Protein AF-A0A8S2WBQ7-F1 (afdb_monomer)

Solvent-accessible surface area (backbone atoms only — not comparable to full-atom values): 4726 Å² total; per-residue (Å²): 105,45,85,83,72,73,46,93,73,45,76,44,78,33,80,43,66,74,51,28,49,43,40,32,74,75,56,64,34,78,39,57,40,42,49,72,80,38,68,44,42,67,52,36,36,54,53,46,40,72,76,32,75,90,42,43,86,79,86,87,83,94,79,56,65,54,62,48,55,27,45,63,76,45,39,62,80,131

Nearest PDB structures (foldseek):
  2zb3-assembly1_A  TM=9.441E-01  e=3.230E-05  Mus musculus
  2w98-assembly1_A  TM=9.213E-01  e=2.455E-05  Homo sapiens
  6yux-assembly1_A  TM=9.217E-01  e=2.061E-04  Malus domestica
  6ytz-assembly1_A-2  TM=9.221E-01  e=2.208E-04  Malus domestica
  8j6e-assembly1_A  TM=8.205E-01  e=6.143E-02  Leishmania donovani

Organism: NCBI:txid392030

Foldseek 3Di:
DCVVPVNPAAEAEDADPVVQCCCCPPVPHPGYDHCVVCVALVSLLVVQCVRCVVAAADDDDPDDDSNVVSNVVGHDDD

InterPro domains:
  IPR013149 Alcohol dehydrogenase-like, C-terminal [PF00107] (3-77)
  IPR036291 NAD(P)-binding domain superfamily [SSF51735] (3-77)
  IPR045010 Medium-chain dehydrogenase/reductase [PTHR43205] (3-78)

Structure (mmCIF, N/CA/C/O backbone):
data_AF-A0A8S2WBQ7-F1
#
_entry.id   AF-A0A8S2WBQ7-F1
#
loop_
_atom_site.group_PDB
_atom_site.id
_atom_site.type_symbol
_atom_site.label_atom_id
_atom_site.label_alt_id
_atom_site.label_comp_id
_atom_site.label_asym_id
_atom_site.label_entity_id
_atom_site.label_seq_id
_atom_site.pdbx_PDB_ins_code
_atom_site.Cartn_x
_atom_site.Cartn_y
_atom_site.Cartn_z
_atom_site.occupancy
_atom_site.B_iso_or_equiv
_atom_site.auth_seq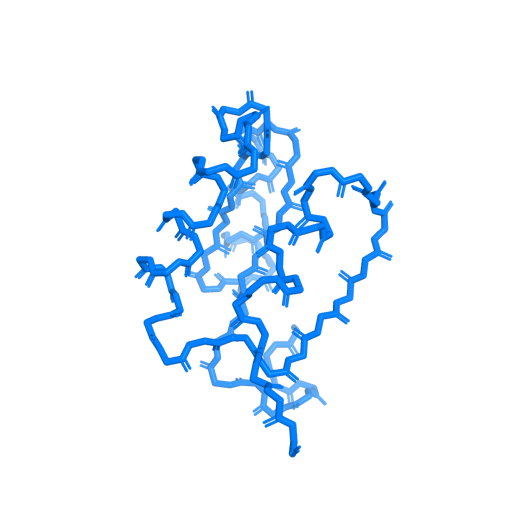_id
_atom_site.auth_comp_id
_atom_site.auth_asym_id
_atom_site.auth_atom_id
_atom_site.pdbx_PDB_model_num
ATOM 1 N N . ALA A 1 1 ? -8.530 -13.410 4.009 1.00 57.44 1 ALA A N 1
ATOM 2 C CA . ALA A 1 1 ? -7.436 -12.756 4.771 1.00 57.4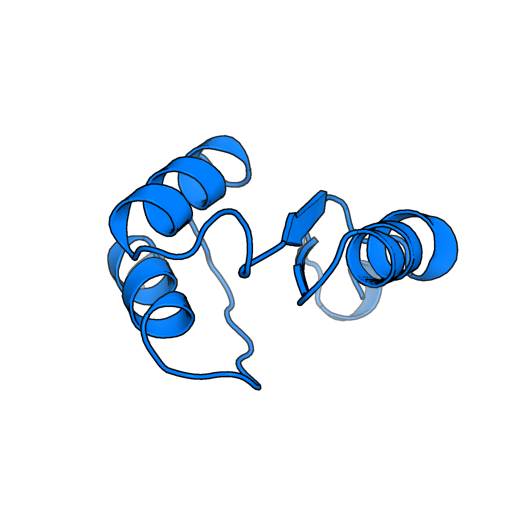4 1 ALA A CA 1
ATOM 3 C C . ALA A 1 1 ? -7.929 -12.010 6.023 1.00 57.44 1 ALA A C 1
ATOM 5 O O . ALA A 1 1 ? -7.509 -12.347 7.124 1.00 57.44 1 ALA A O 1
ATOM 6 N N . LYS A 1 2 ? -8.855 -11.051 5.877 1.00 58.03 2 LYS A N 1
ATOM 7 C CA . LYS A 1 2 ? -9.356 -10.151 6.937 1.00 58.03 2 LYS A CA 1
ATOM 8 C C . LYS A 1 2 ? -9.796 -10.844 8.243 1.00 58.03 2 LYS A C 1
ATOM 10 O O . LYS A 1 2 ? -9.299 -10.518 9.318 1.00 58.03 2 LYS A O 1
ATOM 15 N N . LYS A 1 3 ? -10.652 -11.871 8.137 1.00 56.59 3 LYS A N 1
ATOM 16 C CA . LYS A 1 3 ? -11.198 -12.631 9.284 1.00 56.59 3 LYS A CA 1
ATOM 17 C C . LYS A 1 3 ? -10.167 -13.451 10.067 1.00 56.59 3 LYS A C 1
ATOM 19 O O . LYS A 1 3 ? -10.390 -13.717 11.237 1.00 56.59 3 LYS A O 1
ATOM 24 N N . ILE A 1 4 ? -9.059 -13.851 9.444 1.00 61.31 4 ILE A N 1
ATOM 25 C CA . ILE A 1 4 ? -8.102 -14.788 10.060 1.00 61.31 4 ILE A CA 1
ATOM 26 C C . ILE A 1 4 ? -7.147 -14.058 11.016 1.00 61.31 4 ILE A C 1
ATOM 28 O O . ILE A 1 4 ? -6.668 -14.651 11.975 1.00 61.31 4 ILE A O 1
ATOM 32 N N . ARG A 1 5 ? -6.882 -12.765 10.780 1.00 68.31 5 ARG A N 1
ATOM 33 C CA . ARG A 1 5 ? -5.924 -11.967 11.569 1.00 68.31 5 ARG A CA 1
ATOM 34 C C . ARG A 1 5 ? -6.537 -10.766 12.294 1.00 68.31 5 ARG A C 1
ATOM 36 O O . ARG A 1 5 ? -5.798 -9.953 12.834 1.00 68.31 5 ARG A O 1
ATOM 43 N N . GLY A 1 6 ? -7.864 -10.627 12.282 1.00 76.88 6 GLY A N 1
ATOM 44 C CA . GLY A 1 6 ? -8.551 -9.499 12.924 1.00 76.88 6 GLY A CA 1
ATOM 45 C C . GLY A 1 6 ? -8.240 -8.136 12.292 1.00 76.88 6 GLY A C 1
ATOM 46 O O . GLY A 1 6 ? -8.400 -7.106 12.941 1.00 76.88 6 GLY A O 1
ATOM 47 N N . ALA A 1 7 ? -7.780 -8.108 11.037 1.00 84.50 7 ALA A N 1
ATOM 48 C CA . ALA A 1 7 ? -7.459 -6.861 10.353 1.00 84.50 7 ALA A CA 1
ATOM 49 C C . ALA A 1 7 ? -8.747 -6.089 10.022 1.00 84.50 7 ALA A C 1
ATOM 51 O O . ALA A 1 7 ? -9.672 -6.645 9.431 1.00 84.50 7 ALA A O 1
ATOM 52 N N . GLN A 1 8 ? -8.808 -4.797 10.354 1.00 87.44 8 GLN A N 1
ATOM 53 C CA . GLN A 1 8 ? -9.940 -3.937 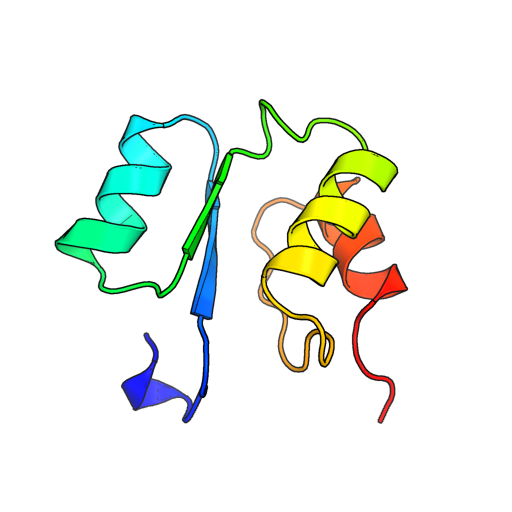9.973 1.00 87.44 8 GLN A CA 1
ATOM 54 C C . GLN A 1 8 ? -9.927 -3.572 8.484 1.00 87.44 8 GLN A C 1
ATOM 56 O O . GLN A 1 8 ? -10.985 -3.342 7.899 1.00 87.44 8 GLN A O 1
ATOM 61 N N . LYS A 1 9 ? -8.740 -3.550 7.869 1.00 92.56 9 LYS A N 1
ATOM 62 C CA . LYS A 1 9 ? -8.524 -3.289 6.447 1.00 92.56 9 LYS A CA 1
ATOM 63 C C . LYS A 1 9 ? -7.319 -4.083 5.947 1.00 92.56 9 LYS A C 1
ATOM 65 O O . LYS A 1 9 ? -6.314 -4.174 6.649 1.00 92.56 9 LYS A O 1
ATOM 70 N N . VAL A 1 10 ? -7.420 -4.649 4.750 1.00 95.06 10 VAL A N 1
ATOM 71 C CA . VAL A 1 10 ? -6.348 -5.370 4.060 1.00 95.06 10 VAL A CA 1
ATOM 72 C C . VAL A 1 10 ? -6.126 -4.719 2.699 1.00 95.06 10 VAL A C 1
ATOM 74 O O . VAL A 1 10 ? -7.020 -4.712 1.856 1.00 95.06 10 VAL A O 1
ATOM 77 N N . ILE A 1 11 ? -4.926 -4.176 2.492 1.00 96.31 11 ILE A N 1
ATOM 78 C CA . ILE A 1 11 ? -4.493 -3.571 1.228 1.00 96.31 11 ILE A CA 1
ATOM 79 C C . ILE A 1 11 ? -3.482 -4.520 0.590 1.00 96.31 11 ILE A C 1
ATOM 81 O O . ILE A 1 11 ? -2.499 -4.898 1.225 1.00 96.31 11 ILE A O 1
ATOM 85 N N . GLY A 1 12 ? -3.738 -4.932 -0.646 1.00 96.19 12 GLY A N 1
ATOM 86 C CA . GLY A 1 12 ? -2.838 -5.789 -1.407 1.00 96.19 12 GLY A CA 1
ATOM 87 C C . GLY A 1 12 ? -1.945 -4.980 -2.337 1.00 96.19 12 GLY A C 1
ATOM 88 O O . GLY A 1 12 ? -2.362 -3.958 -2.875 1.00 96.19 12 GLY A O 1
ATOM 89 N N . ILE A 1 13 ? -0.722 -5.447 -2.560 1.00 97.00 13 ILE A N 1
ATOM 90 C CA . ILE A 1 13 ? 0.201 -4.854 -3.530 1.00 97.00 13 ILE A CA 1
ATOM 91 C C . ILE A 1 13 ? 0.538 -5.935 -4.551 1.00 97.00 13 ILE A C 1
ATOM 93 O O . ILE A 1 13 ? 1.004 -7.015 -4.190 1.00 97.00 13 ILE A O 1
ATOM 97 N N . ALA A 1 14 ? 0.258 -5.666 -5.823 1.00 96.44 14 ALA A N 1
ATOM 98 C CA . ALA A 1 14 ? 0.454 -6.618 -6.911 1.00 96.44 14 ALA A CA 1
ATOM 99 C C . ALA A 1 14 ? 0.955 -5.911 -8.175 1.00 96.44 14 ALA A C 1
ATOM 101 O O . ALA A 1 14 ? 0.909 -4.693 -8.280 1.00 96.44 14 ALA A O 1
ATOM 102 N N . GLY A 1 15 ? 1.495 -6.674 -9.125 1.00 95.25 15 GLY A N 1
ATOM 103 C CA . GLY A 1 15 ? 2.021 -6.130 -10.377 1.00 95.25 15 GLY A CA 1
ATOM 104 C C . GLY A 1 15 ? 1.081 -6.396 -11.547 1.00 95.25 15 GLY A C 1
ATOM 105 O O . GLY A 1 15 ? 1.135 -7.492 -12.111 1.00 95.25 15 GLY A O 1
ATOM 106 N N . GLY A 1 16 ? 0.306 -5.386 -11.941 1.00 95.88 16 GLY A N 1
ATOM 107 C CA . GLY A 1 16 ? -0.664 -5.408 -13.043 1.00 95.88 16 GLY A CA 1
ATOM 108 C C . GLY A 1 16 ? -2.125 -5.430 -12.582 1.00 95.88 16 GLY A C 1
ATOM 109 O O . GLY A 1 16 ? -2.452 -6.103 -11.603 1.00 95.88 16 GLY A O 1
ATOM 110 N N . GLU A 1 17 ? -2.993 -4.746 -13.333 1.00 96.19 17 GLU A N 1
ATOM 111 C CA . GLU A 1 17 ? -4.425 -4.573 -13.030 1.00 96.19 17 GLU A CA 1
ATOM 112 C C . GLU A 1 17 ? -5.152 -5.906 -12.823 1.00 96.19 17 GLU A C 1
ATOM 114 O O . GLU A 1 17 ? -5.752 -6.102 -11.775 1.00 96.19 17 GLU A O 1
ATOM 119 N N . ASN A 1 18 ? -4.962 -6.891 -13.711 1.00 97.69 18 ASN A N 1
ATOM 120 C CA . ASN A 1 18 ? -5.593 -8.215 -13.576 1.00 97.69 18 ASN A CA 1
ATOM 121 C C . ASN A 1 18 ? -5.344 -8.881 -12.209 1.00 97.69 18 ASN A C 1
ATOM 123 O O . ASN A 1 18 ? -6.201 -9.591 -11.686 1.00 97.69 18 ASN A O 1
ATOM 127 N N . LYS A 1 19 ? -4.156 -8.685 -11.617 1.00 96.94 19 LYS A N 1
ATOM 128 C CA . LYS A 1 19 ? -3.847 -9.234 -10.287 1.00 96.94 19 LYS A CA 1
ATOM 129 C C . LYS A 1 19 ? -4.492 -8.407 -9.181 1.00 96.94 19 LYS A C 1
ATOM 131 O O . LYS A 1 19 ? -4.913 -8.979 -8.181 1.00 96.94 19 LYS A O 1
ATOM 136 N N . CYS A 1 20 ? -4.547 -7.088 -9.345 1.00 97.81 20 CYS A N 1
ATOM 137 C CA . CYS A 1 20 ? -5.242 -6.192 -8.428 1.00 97.81 20 CYS A CA 1
ATOM 138 C C . CYS A 1 20 ? -6.746 -6.501 -8.385 1.00 97.81 20 CYS A C 1
ATOM 140 O O . CYS A 1 20 ? -7.296 -6.648 -7.295 1.00 97.81 20 CYS A O 1
ATOM 142 N N . ASP A 1 21 ? -7.373 -6.710 -9.541 1.00 97.94 21 ASP A N 1
ATOM 143 C CA . ASP A 1 21 ? -8.784 -7.088 -9.641 1.00 97.94 21 ASP A CA 1
ATOM 144 C C . ASP A 1 21 ? -9.045 -8.439 -8.986 1.00 97.94 21 ASP A C 1
ATOM 146 O O . ASP A 1 21 ? -9.972 -8.575 -8.193 1.00 97.94 21 ASP A O 1
ATOM 150 N N . TYR A 1 22 ? -8.185 -9.427 -9.246 1.00 97.69 22 TYR A N 1
ATOM 151 C CA . TYR A 1 22 ? -8.308 -10.748 -8.640 1.00 97.69 22 TYR A CA 1
ATOM 152 C C . TYR A 1 22 ? -8.290 -10.693 -7.104 1.00 97.69 22 TYR A C 1
ATOM 154 O O . TYR A 1 22 ? -9.142 -11.286 -6.446 1.00 97.69 22 TYR A O 1
ATOM 162 N N . ILE A 1 23 ? -7.346 -9.967 -6.493 1.00 96.00 23 ILE A N 1
ATOM 163 C CA . ILE A 1 23 ? -7.259 -9.942 -5.024 1.00 96.00 23 ILE A CA 1
ATOM 164 C C . ILE A 1 23 ? -8.406 -9.159 -4.3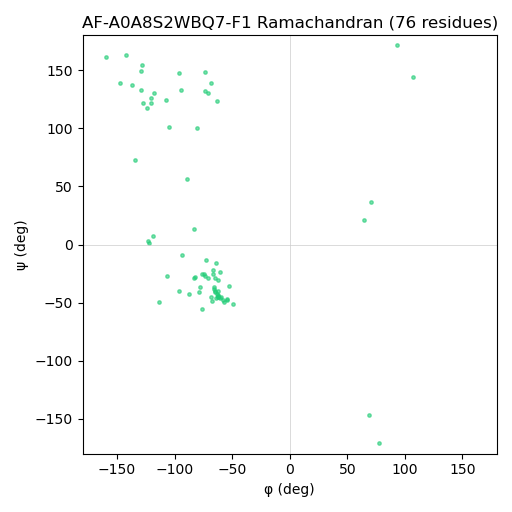70 1.00 96.00 23 ILE A C 1
ATOM 166 O O . ILE A 1 23 ? -8.790 -9.487 -3.246 1.00 96.00 23 ILE A O 1
ATOM 170 N N . VAL A 1 24 ? -8.970 -8.159 -5.053 1.00 96.75 24 VAL A N 1
ATOM 171 C CA . VAL A 1 24 ? -10.138 -7.415 -4.558 1.00 96.75 24 VAL A CA 1
ATOM 172 C C . VAL A 1 24 ? -11.409 -8.245 -4.728 1.00 96.75 24 VAL A C 1
ATOM 174 O O . VAL A 1 24 ? -12.090 -8.516 -3.741 1.00 96.75 24 VAL A O 1
ATOM 177 N N . ASN A 1 25 ? -11.694 -8.698 -5.949 1.00 96.69 25 ASN A N 1
ATOM 178 C CA . ASN A 1 25 ? -12.973 -9.316 -6.301 1.00 96.69 25 ASN A CA 1
ATOM 179 C C . ASN A 1 25 ? -13.076 -10.775 -5.836 1.00 96.69 25 ASN A C 1
ATOM 181 O O . ASN A 1 25 ? -14.112 -11.170 -5.309 1.00 96.69 25 ASN A O 1
ATOM 185 N N . GLU A 1 26 ? -12.002 -11.560 -5.965 1.00 96.44 26 GLU A N 1
ATOM 186 C CA . GLU A 1 26 ? -12.029 -12.998 -5.656 1.00 96.44 26 GLU A CA 1
ATOM 187 C C . GLU A 1 26 ? -11.531 -13.303 -4.237 1.00 96.44 26 GLU A C 1
ATOM 189 O O . GLU A 1 26 ? -12.085 -14.153 -3.540 1.00 96.44 26 GLU A O 1
ATOM 194 N N . LEU A 1 27 ? -10.482 -12.612 -3.767 1.00 93.44 27 LEU A N 1
ATOM 195 C CA . LEU A 1 27 ? -9.897 -12.873 -2.438 1.00 93.44 27 LEU A CA 1
ATOM 196 C C . LEU A 1 27 ? -10.454 -11.979 -1.317 1.00 93.44 27 LEU A C 1
ATOM 198 O O . LEU A 1 27 ? -10.158 -12.220 -0.136 1.00 93.44 27 LEU A O 1
ATOM 202 N N . GLY A 1 28 ? -11.242 -10.959 -1.666 1.00 92.88 28 GLY A N 1
ATOM 203 C C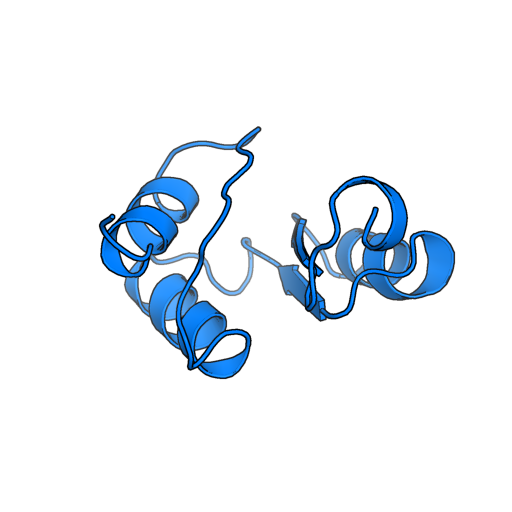A . GLY A 1 28 ? -11.918 -10.069 -0.721 1.00 92.88 28 GLY A CA 1
ATOM 204 C C . GLY A 1 28 ? -10.984 -9.114 0.028 1.00 92.88 28 GLY A C 1
ATOM 205 O O . GLY A 1 28 ? -11.171 -8.888 1.228 1.00 92.88 28 GLY A O 1
ATOM 206 N N . PHE A 1 29 ? -9.941 -8.606 -0.632 1.00 95.25 29 PHE A N 1
ATOM 207 C CA . PHE A 1 29 ? -9.129 -7.503 -0.107 1.00 95.25 29 PHE A CA 1
ATOM 208 C C . PHE A 1 29 ? -9.907 -6.185 -0.215 1.00 95.25 29 PHE A C 1
ATOM 210 O O . PHE A 1 29 ? -10.686 -5.994 -1.142 1.00 95.25 29 PHE A O 1
ATOM 217 N N . ASP A 1 30 ? -9.677 -5.253 0.712 1.00 95.69 30 ASP A N 1
ATOM 218 C CA . ASP A 1 30 ? -10.398 -3.972 0.727 1.00 95.69 30 ASP A CA 1
ATOM 219 C C . ASP A 1 30 ? -9.886 -2.999 -0.350 1.00 95.69 30 ASP A C 1
ATOM 221 O O . ASP A 1 30 ? -10.604 -2.089 -0.757 1.00 95.69 30 ASP A O 1
ATOM 225 N N . ALA A 1 31 ? -8.628 -3.146 -0.773 1.00 97.00 31 ALA A N 1
ATOM 226 C CA . ALA A 1 31 ? -8.036 -2.377 -1.862 1.00 97.00 31 ALA A CA 1
ATOM 227 C C . ALA A 1 31 ? -6.805 -3.089 -2.434 1.00 97.00 31 ALA A C 1
ATOM 229 O O . ALA A 1 31 ? -6.175 -3.910 -1.759 1.00 97.00 31 ALA A O 1
ATOM 230 N N . ALA A 1 32 ? -6.418 -2.705 -3.648 1.00 97.50 32 ALA A N 1
ATOM 231 C CA . ALA A 1 32 ? -5.180 -3.129 -4.282 1.00 97.50 32 ALA A CA 1
ATOM 232 C C . ALA A 1 32 ? -4.386 -1.932 -4.823 1.00 97.50 32 ALA A C 1
ATOM 234 O O . ALA A 1 32 ? -4.958 -0.918 -5.225 1.00 97.50 32 ALA A O 1
ATOM 235 N N . ILE A 1 33 ? -3.060 -2.060 -4.836 1.00 97.38 33 ILE A N 1
ATOM 236 C CA . ILE A 1 33 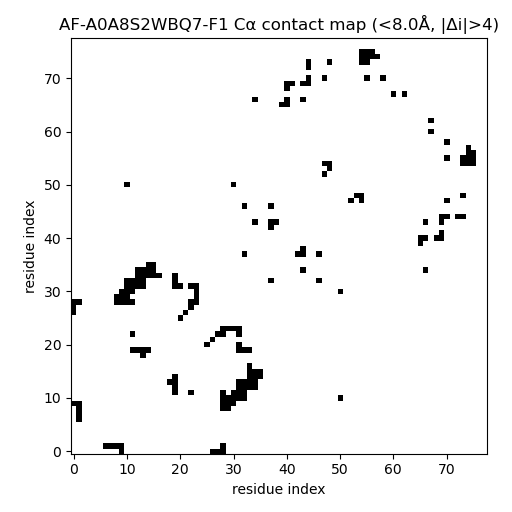? -2.129 -1.117 -5.457 1.00 97.38 33 ILE A CA 1
ATOM 237 C C . ILE A 1 33 ? -1.327 -1.863 -6.521 1.00 97.38 33 ILE A C 1
ATOM 239 O O . ILE A 1 33 ? -0.669 -2.864 -6.216 1.00 97.38 33 ILE A O 1
ATOM 243 N N . ASN A 1 34 ? -1.332 -1.344 -7.751 1.00 97.00 34 ASN A N 1
ATOM 244 C CA . ASN A 1 34 ? -0.423 -1.798 -8.792 1.00 97.00 34 ASN A CA 1
ATOM 245 C C . ASN A 1 34 ? 0.954 -1.136 -8.615 1.00 97.00 34 ASN A C 1
ATOM 247 O O . ASN A 1 34 ? 1.155 0.009 -9.019 1.00 97.00 34 ASN A O 1
ATOM 251 N N . TYR A 1 35 ? 1.938 -1.834 -8.039 1.00 95.62 35 TYR A N 1
ATOM 252 C CA . TYR A 1 35 ? 3.254 -1.221 -7.778 1.00 95.62 35 TYR A CA 1
ATOM 253 C C . TYR A 1 35 ? 4.004 -0.810 -9.058 1.00 95.62 35 TYR A C 1
ATOM 255 O O . TYR A 1 35 ? 4.951 -0.030 -8.989 1.00 95.62 35 TYR A O 1
ATOM 263 N N . LYS A 1 36 ? 3.596 -1.309 -10.234 1.00 94.94 36 LYS A N 1
ATOM 264 C CA . LYS A 1 36 ? 4.171 -0.894 -11.524 1.00 94.94 36 LYS A CA 1
ATOM 265 C C . LYS A 1 36 ? 3.713 0.504 -11.957 1.00 94.94 36 LYS A C 1
ATOM 267 O O . LYS A 1 36 ? 4.439 1.164 -12.691 1.00 94.94 36 LYS A O 1
ATOM 272 N N . GLU A 1 37 ? 2.549 0.958 -11.495 1.00 95.44 37 GLU A N 1
ATOM 273 C CA . GLU A 1 37 ? 2.037 2.320 -11.726 1.00 95.44 37 GLU A CA 1
ATOM 274 C C . GLU A 1 37 ? 2.549 3.291 -10.657 1.00 95.44 37 GLU A C 1
ATOM 276 O O . GLU A 1 37 ? 3.024 4.391 -10.956 1.00 95.44 37 GLU A O 1
ATOM 281 N N . TYR A 1 38 ? 2.535 2.847 -9.399 1.00 94.88 38 TYR A N 1
ATOM 282 C CA . TYR A 1 38 ? 3.086 3.567 -8.250 1.00 94.88 38 TYR A CA 1
ATOM 283 C C . TYR A 1 38 ? 4.561 3.199 -8.050 1.00 94.88 38 TYR A C 1
ATOM 285 O O . TYR A 1 38 ? 4.960 2.717 -6.998 1.00 94.88 38 TYR A O 1
ATOM 293 N N . ASN A 1 39 ? 5.364 3.404 -9.094 1.00 93.81 39 ASN A N 1
ATOM 294 C CA . ASN A 1 39 ? 6.727 2.879 -9.239 1.00 93.81 39 ASN A CA 1
ATOM 295 C C . ASN A 1 39 ? 7.841 3.697 -8.562 1.00 93.81 39 ASN A C 1
ATOM 297 O O . ASN A 1 39 ? 9.020 3.483 -8.841 1.00 93.81 39 ASN A O 1
ATOM 301 N N . THR A 1 40 ? 7.490 4.643 -7.694 1.00 96.19 40 THR A N 1
ATOM 302 C CA . THR A 1 40 ? 8.452 5.384 -6.868 1.00 96.19 40 THR A CA 1
ATOM 303 C C . THR A 1 40 ? 8.020 5.333 -5.411 1.00 96.19 40 THR A C 1
ATOM 305 O O . THR A 1 40 ? 6.828 5.207 -5.118 1.00 96.19 40 THR A O 1
ATOM 308 N N . LYS A 1 41 ? 8.984 5.472 -4.491 1.00 96.62 41 LYS A N 1
ATOM 309 C CA . LYS A 1 41 ? 8.711 5.477 -3.048 1.00 96.62 41 LYS A CA 1
ATOM 310 C C . LYS A 1 41 ? 7.657 6.526 -2.680 1.00 96.62 41 LYS A C 1
ATOM 312 O O . LYS A 1 41 ? 6.675 6.192 -2.032 1.00 96.62 41 LYS A O 1
ATOM 317 N N . ASP A 1 42 ? 7.790 7.754 -3.180 1.00 97.38 42 ASP A N 1
ATOM 318 C CA . ASP A 1 42 ? 6.861 8.848 -2.862 1.00 97.38 42 ASP A CA 1
ATOM 319 C C . ASP A 1 42 ? 5.441 8.600 -3.388 1.00 97.38 42 ASP A C 1
ATOM 321 O O . ASP A 1 42 ? 4.463 8.835 -2.677 1.00 97.38 42 ASP A O 1
ATOM 325 N N . LYS A 1 43 ? 5.305 8.065 -4.612 1.00 97.62 43 LYS A N 1
ATOM 326 C CA . LYS A 1 43 ? 3.993 7.684 -5.162 1.00 97.62 43 LYS A CA 1
ATOM 327 C C . LYS A 1 43 ? 3.347 6.581 -4.329 1.00 97.62 43 LYS A C 1
ATOM 329 O O . LYS A 1 43 ? 2.150 6.649 -4.057 1.00 97.62 43 LYS A O 1
ATOM 334 N N . MET A 1 44 ? 4.137 5.590 -3.917 1.00 97.31 44 MET A N 1
ATOM 335 C CA . MET A 1 44 ? 3.674 4.507 -3.055 1.00 97.31 44 MET A CA 1
ATOM 336 C C . MET A 1 44 ? 3.247 5.035 -1.679 1.00 97.31 44 MET A C 1
ATOM 338 O O . MET A 1 44 ? 2.155 4.710 -1.227 1.00 97.31 44 MET A O 1
ATOM 342 N N . ILE A 1 45 ? 4.040 5.910 -1.050 1.00 97.19 45 ILE A N 1
ATOM 343 C CA . ILE A 1 45 ? 3.711 6.546 0.238 1.00 97.19 45 ILE A CA 1
ATOM 344 C C . ILE A 1 45 ? 2.384 7.302 0.147 1.00 97.19 45 ILE A C 1
ATOM 346 O O . ILE A 1 45 ? 1.512 7.107 0.994 1.00 97.19 45 ILE A O 1
ATOM 350 N N . ASN A 1 46 ? 2.212 8.145 -0.874 1.00 97.62 46 ASN A N 1
ATOM 351 C CA . ASN A 1 46 ? 0.982 8.919 -1.045 1.00 97.62 46 ASN A CA 1
ATOM 352 C C . ASN A 1 46 ? -0.227 7.996 -1.197 1.00 97.62 46 ASN A C 1
ATOM 354 O O . ASN A 1 46 ? -1.221 8.154 -0.488 1.00 97.62 46 ASN A O 1
ATOM 358 N N . ARG A 1 47 ? -0.106 6.961 -2.035 1.00 97.50 47 ARG A N 1
ATOM 359 C CA . ARG A 1 47 ? -1.191 6.003 -2.244 1.00 97.50 47 ARG A CA 1
ATOM 360 C C . ARG A 1 47 ? -1.524 5.203 -0.986 1.00 97.50 47 ARG A C 1
ATOM 362 O O . ARG A 1 47 ? -2.694 4.960 -0.693 1.00 97.50 47 ARG A O 1
ATOM 369 N N . LEU A 1 48 ? -0.512 4.799 -0.226 1.00 96.75 48 LEU A N 1
ATOM 370 C CA . LEU A 1 48 ? -0.719 4.096 1.033 1.00 96.75 48 LEU A CA 1
ATOM 371 C C . LEU A 1 48 ? -1.390 4.996 2.077 1.00 96.75 48 LEU A C 1
ATOM 373 O O . LEU A 1 48 ? -2.272 4.513 2.776 1.00 96.75 48 LEU A O 1
ATOM 377 N N . LYS A 1 49 ? -1.048 6.289 2.157 1.00 96.56 49 LYS A N 1
ATOM 378 C CA . LYS A 1 49 ? -1.714 7.248 3.059 1.00 96.56 49 LYS A CA 1
ATOM 379 C C . LYS A 1 49 ? -3.178 7.489 2.690 1.00 96.56 49 LYS A C 1
ATOM 381 O O . LYS A 1 49 ? -4.008 7.612 3.582 1.00 96.56 49 LYS A O 1
ATOM 386 N N . GLU A 1 50 ? -3.517 7.506 1.402 1.00 96.88 50 GLU A N 1
ATOM 387 C CA . GLU A 1 50 ? -4.917 7.579 0.956 1.00 96.88 50 GLU A CA 1
ATOM 388 C C . GLU A 1 50 ? -5.721 6.351 1.407 1.00 96.88 50 GLU A C 1
ATOM 390 O O . GLU A 1 50 ? -6.861 6.462 1.858 1.00 96.88 50 GLU A O 1
ATOM 395 N N . LEU A 1 51 ? -5.134 5.158 1.284 1.00 96.00 51 LEU A N 1
ATOM 396 C CA . LEU A 1 51 ? -5.815 3.909 1.616 1.00 96.00 51 LEU A CA 1
ATOM 397 C C . LEU A 1 51 ? -5.771 3.583 3.116 1.00 96.00 51 LEU A C 1
ATOM 399 O O . LEU A 1 51 ? -6.682 2.929 3.620 1.00 96.00 51 LEU A O 1
ATOM 403 N N . ALA A 1 52 ? -4.746 4.020 3.832 1.00 94.31 52 ALA A N 1
ATOM 404 C CA . ALA A 1 52 ? -4.547 3.803 5.258 1.00 94.31 52 ALA A CA 1
ATOM 405 C C . ALA A 1 52 ? -4.131 5.125 5.927 1.00 94.31 52 ALA A C 1
ATOM 407 O O . ALA A 1 52 ? -2.971 5.271 6.313 1.00 94.31 52 ALA A O 1
ATOM 408 N N . PRO A 1 53 ? -5.063 6.085 6.091 1.00 93.12 53 PRO A N 1
ATOM 409 C CA . PRO A 1 53 ? -4.762 7.393 6.687 1.00 93.12 53 PRO A CA 1
ATOM 410 C C . PRO A 1 53 ? -4.281 7.275 8.133 1.00 93.12 53 PRO A C 1
ATOM 412 O O . PRO A 1 53 ? -3.429 8.036 8.577 1.00 93.12 53 PRO A O 1
ATOM 415 N N . GLU A 1 54 ? -4.764 6.255 8.841 1.00 90.56 54 GLU A N 1
ATOM 416 C CA . GLU A 1 54 ? -4.311 5.935 10.186 1.00 90.56 54 GLU A CA 1
ATOM 417 C C . GLU A 1 54 ? -2.903 5.330 10.205 1.00 90.56 54 GLU A C 1
ATOM 419 O O . GLU A 1 54 ? -2.323 5.247 11.272 1.00 90.56 54 GLU A O 1
ATOM 424 N N . GLY A 1 55 ? -2.331 4.907 9.076 1.00 90.38 55 GLY A N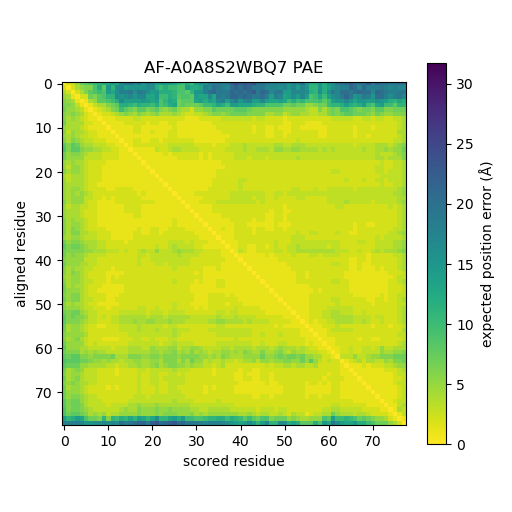 1
ATOM 425 C CA . GLY A 1 55 ? -1.041 4.215 8.994 1.00 90.38 55 GLY A CA 1
ATOM 426 C C . GLY A 1 55 ? -1.149 2.685 9.014 1.00 90.38 55 GLY A C 1
ATOM 427 O O . GLY A 1 55 ? -2.218 2.107 9.230 1.00 90.38 55 GLY A O 1
ATOM 428 N N . ILE A 1 56 ? -0.020 2.014 8.768 1.00 93.94 56 ILE A N 1
ATOM 429 C CA . ILE A 1 56 ? 0.062 0.549 8.639 1.00 93.94 56 ILE A CA 1
ATOM 430 C C . ILE A 1 56 ? 0.440 -0.081 9.984 1.00 93.94 56 ILE A C 1
ATOM 432 O O . ILE A 1 56 ? 1.372 0.373 10.638 1.00 93.94 56 ILE A O 1
ATOM 436 N N . THR A 1 57 ? -0.264 -1.134 10.404 1.00 92.81 57 THR A N 1
ATOM 437 C CA . THR A 1 57 ? 0.005 -1.844 11.675 1.00 92.81 57 THR A CA 1
ATOM 438 C C . THR A 1 57 ? 0.667 -3.203 11.490 1.00 92.81 57 THR A C 1
ATOM 440 O O . THR A 1 57 ? 1.355 -3.680 12.384 1.00 92.81 57 THR A O 1
ATOM 443 N N . GLN A 1 58 ? 0.448 -3.850 10.347 1.00 91.69 58 GLN A N 1
ATOM 444 C CA . GLN A 1 58 ? 1.070 -5.120 9.994 1.00 91.69 58 GLN A CA 1
ATOM 445 C C . GLN A 1 58 ? 1.513 -5.057 8.542 1.00 91.69 58 GLN A C 1
ATOM 447 O O . GLN A 1 58 ? 0.763 -4.601 7.679 1.00 91.69 58 GLN A O 1
ATOM 452 N N . TYR A 1 59 ? 2.713 -5.555 8.280 1.00 93.00 59 TYR A N 1
ATOM 453 C CA . TYR A 1 59 ? 3.282 -5.627 6.947 1.00 93.00 59 TYR A CA 1
ATOM 454 C C . TYR A 1 59 ? 3.791 -7.043 6.685 1.00 93.00 59 TYR A C 1
ATOM 456 O O . TYR A 1 59 ? 4.436 -7.649 7.540 1.00 93.00 59 TYR A O 1
ATOM 464 N N . PHE A 1 60 ? 3.448 -7.584 5.518 1.00 92.62 60 PHE A N 1
ATOM 465 C CA . PHE A 1 60 ? 3.923 -8.874 5.038 1.00 92.62 60 PHE A CA 1
ATOM 466 C C . PHE A 1 60 ? 4.504 -8.663 3.646 1.00 92.62 60 PHE A C 1
ATOM 468 O O . PHE A 1 60 ? 3.802 -8.182 2.755 1.00 92.62 60 PHE A O 1
ATOM 475 N N . ASP A 1 61 ? 5.776 -9.006 3.482 1.00 91.88 61 ASP A N 1
ATOM 476 C CA . ASP A 1 61 ? 6.539 -8.678 2.288 1.00 91.88 61 ASP A CA 1
ATOM 477 C C . ASP A 1 61 ? 7.008 -9.929 1.550 1.00 91.88 61 ASP A C 1
ATOM 479 O O . ASP A 1 61 ? 7.613 -10.821 2.137 1.00 91.88 61 ASP A O 1
ATOM 483 N N . ASN A 1 62 ? 6.756 -9.942 0.243 1.00 89.44 62 ASN A N 1
ATOM 484 C CA . ASN A 1 62 ? 7.286 -10.918 -0.711 1.00 89.44 62 ASN A CA 1
ATOM 485 C C . ASN A 1 62 ? 8.082 -10.241 -1.846 1.00 89.44 62 ASN A C 1
ATOM 487 O O . ASN A 1 62 ? 8.481 -10.918 -2.790 1.00 89.44 62 ASN A O 1
ATOM 491 N N . THR A 1 63 ? 8.224 -8.911 -1.821 1.00 84.06 63 THR A N 1
ATOM 492 C CA . THR A 1 63 ? 8.773 -8.109 -2.926 1.00 84.06 63 THR A CA 1
ATOM 493 C C . THR A 1 63 ? 10.099 -7.458 -2.549 1.00 84.06 63 THR A C 1
ATOM 495 O O . THR A 1 63 ? 11.059 -7.576 -3.307 1.00 84.06 63 THR A O 1
ATOM 498 N N . GLY A 1 64 ? 10.176 -6.782 -1.402 1.00 90.31 64 GLY A N 1
ATOM 499 C CA . GLY A 1 64 ? 11.328 -5.954 -1.057 1.00 90.31 64 GLY A CA 1
ATOM 500 C C . GLY A 1 64 ? 11.353 -4.590 -1.769 1.00 90.31 64 GLY A C 1
ATOM 501 O O . GLY A 1 64 ? 10.422 -4.181 -2.474 1.00 90.31 64 GLY A O 1
ATOM 502 N N . GLY A 1 65 ? 12.485 -3.896 -1.627 1.00 94.69 65 GLY A N 1
ATOM 503 C CA . GL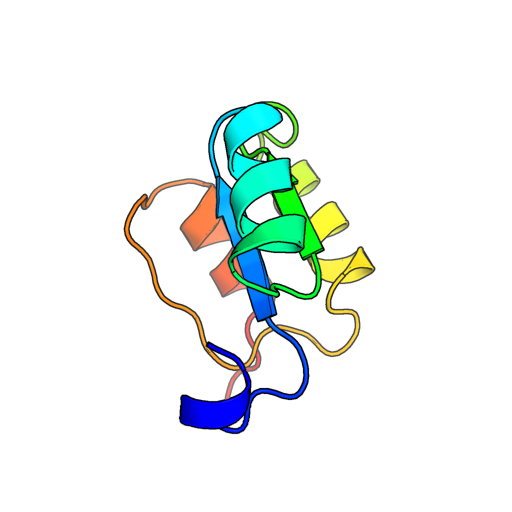Y A 1 65 ? 12.807 -2.670 -2.361 1.00 94.69 65 GLY A CA 1
ATOM 504 C C . GLY A 1 65 ? 11.945 -1.466 -1.974 1.00 94.69 65 GLY A C 1
ATOM 505 O O . GLY A 1 65 ? 11.520 -1.326 -0.831 1.00 94.69 65 GLY A O 1
ATOM 506 N N . PHE A 1 66 ? 11.663 -0.594 -2.949 1.00 95.56 66 PHE A N 1
ATOM 507 C CA . PHE A 1 66 ? 11.005 0.694 -2.692 1.00 95.56 66 PHE A CA 1
ATOM 508 C C . PHE A 1 66 ? 9.607 0.561 -2.064 1.00 95.56 66 PHE A C 1
ATOM 510 O O . PHE A 1 66 ? 9.126 1.503 -1.437 1.00 95.56 66 PHE A O 1
ATOM 517 N N . VAL A 1 67 ? 8.941 -0.584 -2.254 1.00 96.06 67 VAL A N 1
ATOM 518 C CA . VAL A 1 67 ? 7.640 -0.870 -1.638 1.00 96.06 67 VAL A CA 1
ATOM 519 C C . VAL A 1 67 ? 7.809 -1.008 -0.128 1.00 96.06 67 VAL A C 1
ATOM 521 O O . VAL A 1 67 ? 7.079 -0.380 0.634 1.00 96.06 67 VAL A O 1
ATOM 524 N N . THR A 1 68 ? 8.796 -1.791 0.294 1.00 96.38 68 THR A N 1
ATOM 525 C CA . THR A 1 68 ? 9.148 -2.013 1.698 1.00 96.38 68 THR A CA 1
ATOM 526 C C . THR A 1 68 ? 9.592 -0.720 2.361 1.00 96.38 68 THR A C 1
ATOM 528 O O . THR A 1 68 ? 9.088 -0.383 3.432 1.00 96.38 68 THR A O 1
ATOM 531 N N . ASP A 1 69 ? 10.446 0.054 1.687 1.00 96.12 69 ASP A N 1
ATOM 532 C CA . ASP A 1 69 ? 10.889 1.364 2.174 1.00 96.12 69 ASP A CA 1
ATOM 533 C C . ASP A 1 69 ? 9.700 2.318 2.374 1.00 96.12 69 ASP A C 1
ATOM 535 O O . ASP A 1 69 ? 9.582 2.967 3.411 1.00 96.12 69 ASP A O 1
ATOM 539 N N . ALA A 1 70 ? 8.773 2.365 1.408 1.00 96.31 70 ALA A N 1
ATOM 540 C CA . ALA A 1 70 ? 7.569 3.189 1.500 1.00 96.31 70 ALA A CA 1
ATOM 541 C C . ALA A 1 70 ? 6.665 2.780 2.670 1.00 96.31 70 ALA A C 1
ATOM 543 O O . ALA A 1 70 ? 6.100 3.647 3.336 1.00 96.31 70 ALA A O 1
ATOM 544 N N . VAL A 1 71 ? 6.513 1.475 2.924 1.00 95.75 71 VAL A N 1
ATOM 545 C CA . VAL A 1 71 ? 5.698 0.984 4.042 1.00 95.75 71 VAL A CA 1
ATOM 546 C C . VAL A 1 71 ? 6.351 1.320 5.379 1.00 95.75 71 VAL A C 1
ATOM 548 O O . VAL A 1 71 ? 5.656 1.803 6.269 1.00 95.75 71 VAL A O 1
ATOM 551 N N . PHE A 1 72 ? 7.662 1.115 5.530 1.00 95.00 72 PHE A N 1
ATOM 552 C CA . PHE A 1 72 ? 8.363 1.417 6.782 1.00 95.00 72 PHE A CA 1
ATOM 553 C C . PHE A 1 72 ? 8.366 2.909 7.134 1.00 95.00 72 PHE A C 1
ATOM 555 O O . PHE A 1 72 ? 8.326 3.241 8.318 1.00 95.00 72 PHE A O 1
ATOM 562 N N . ASP A 1 73 ? 8.315 3.804 6.146 1.00 94.38 73 ASP A N 1
ATOM 563 C CA . ASP A 1 73 ? 8.198 5.249 6.389 1.00 94.38 73 ASP A CA 1
ATOM 564 C C . ASP A 1 73 ? 6.848 5.652 7.022 1.00 94.38 73 ASP A C 1
ATOM 566 O O . ASP A 1 73 ? 6.749 6.709 7.649 1.00 94.38 73 ASP A O 1
ATOM 570 N N . ILE A 1 74 ? 5.801 4.828 6.878 1.00 93.44 74 ILE A N 1
ATOM 571 C CA . ILE A 1 74 ? 4.440 5.123 7.370 1.00 93.44 74 ILE A CA 1
ATOM 572 C C . ILE A 1 74 ? 3.879 4.068 8.333 1.00 93.44 74 ILE A C 1
ATOM 574 O O . 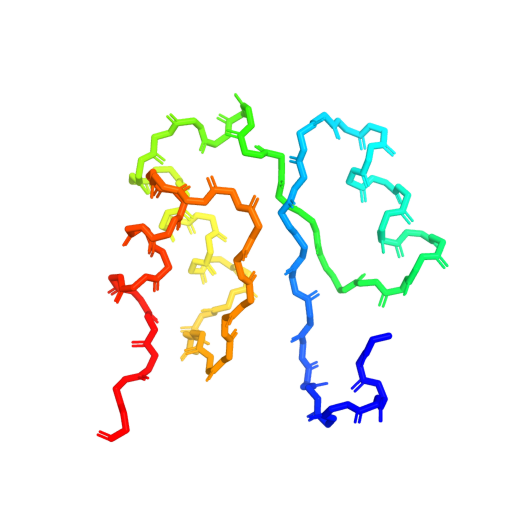ILE A 1 74 ? 2.708 4.139 8.726 1.00 93.44 74 ILE A O 1
ATOM 578 N N . ILE A 1 75 ? 4.670 3.052 8.674 1.00 94.00 75 ILE A N 1
ATOM 579 C CA . ILE A 1 75 ? 4.250 2.022 9.618 1.00 94.00 75 ILE A CA 1
ATOM 580 C C . ILE A 1 75 ? 4.144 2.650 11.010 1.00 94.00 75 ILE A C 1
ATOM 582 O O . ILE A 1 75 ? 4.981 3.463 11.415 1.00 94.00 75 ILE A O 1
ATOM 586 N N . LYS A 1 76 ? 3.103 2.289 11.764 1.00 91.12 76 LYS A N 1
ATOM 587 C CA . LYS A 1 76 ? 2.982 2.719 13.156 1.00 91.12 76 LYS A CA 1
ATOM 588 C C . LYS A 1 76 ? 4.142 2.131 13.948 1.00 91.12 76 LYS A C 1
ATOM 590 O O . LYS A 1 76 ? 4.322 0.915 13.980 1.00 91.12 76 LYS A O 1
ATOM 595 N N . LYS A 1 77 ? 4.905 3.002 14.604 1.00 79.19 77 LYS A N 1
ATOM 596 C CA . LYS A 1 77 ? 5.863 2.590 15.629 1.00 79.19 77 LYS A CA 1
ATOM 597 C C . LYS A 1 77 ? 5.066 2.206 16.875 1.00 79.19 77 LYS A C 1
ATOM 599 O O . LYS A 1 77 ? 4.131 2.921 17.237 1.00 79.19 77 LYS A O 1
ATOM 604 N N . HIS A 1 78 ? 5.394 1.052 17.445 1.00 61.56 78 HIS A N 1
ATOM 605 C CA . HIS A 1 78 ? 4.881 0.633 18.746 1.00 61.56 78 HIS A CA 1
ATOM 606 C C . HIS A 1 78 ? 5.488 1.481 19.860 1.00 61.56 78 HIS A C 1
ATOM 608 O O . HIS A 1 78 ? 6.682 1.839 19.729 1.00 61.56 78 HIS A O 1
#

pLDDT: mean 91.76, std 9.85, range [56.59, 97.94]

Secondary structure (DSSP, 8-state):
-HHHHT-S--EEEESSHHHHHHHHHTT--SEEEETTTS-SHHHHHHHHHHH-TT-BS----SS-THHHHHHHTTBPP-

Sequence (78 aa):
AKKIRGAQKVIGIAGGENKCDYIVNELGFDAAINYKEYNTKDKMINRLKELAPEGITQYFDNTGGFVTDAVFDIIKKH

Mean predicted aligned error: 3.57 Å

Radius of gyration: 11.93 Å; Cα contacts (8 Å, |Δi|>4): 98; chains: 1; bounding box: 26×24×32 Å